Protein AF-A0A2P2C1L0-F1 (afdb_monomer_lite)

Sequence (147 aa):
MTEVHGSTDGDYEVAEYCGRLSCGKVIVQTAGRGRRREFCSETCRRGADREYKRAKGLVEHFERYLRKTRHEVAAYGRKAEVDGGFQTPDELAAVRLAAAAAVSRAQGILDFAGGEEDRFLDELRRLTVAVGPLVGTDSEGVRAEVS

pLDDT: mean 77.73, std 18.05, range [34.03, 97.25]

Secondary structure (DSSP, 8-state):
------------EEEEE-SSTTT--EEEEE-SSSPP-SSSSHHHHHHHHHHHHHHHHHHHHHHHHHHHHHHHHHHH-TTSTTTT----HHHHHHHHHHHHHHHHHHHHHHHHS-S---HHHHHHHHHHHHHHHHHT----SSSSS--

Structure (mmCIF, N/CA/C/O backbone):
data_AF-A0A2P2C1L0-F1
#
_entry.id   AF-A0A2P2C1L0-F1
#
loop_
_atom_site.group_PDB
_atom_site.id
_atom_site.type_symbol
_atom_site.label_atom_id
_atom_site.label_alt_id
_atom_site.label_comp_id
_atom_site.label_asym_id
_atom_site.label_entity_id
_atom_site.label_seq_id
_atom_site.pdbx_PDB_ins_code
_atom_site.Cartn_x
_atom_site.Cartn_y
_atom_site.Cartn_z
_atom_site.occupancy
_atom_site.B_iso_or_equiv
_atom_site.auth_seq_id
_atom_site.auth_comp_id
_atom_site.auth_asym_id
_atom_site.auth_atom_id
_atom_site.pdbx_PDB_model_num
ATOM 1 N N . MET A 1 1 ? 36.602 -48.954 -34.061 1.00 38.59 1 MET A N 1
ATOM 2 C CA . MET A 1 1 ? 35.840 -48.236 -33.021 1.00 38.59 1 MET A CA 1
ATOM 3 C C . MET A 1 1 ? 36.521 -46.898 -32.831 1.00 38.59 1 MET A C 1
ATOM 5 O O . MET A 1 1 ? 37.547 -46.832 -32.175 1.00 38.59 1 MET A O 1
ATOM 9 N N . THR A 1 2 ? 36.047 -45.881 -33.542 1.00 38.50 2 THR A N 1
ATOM 10 C CA . THR A 1 2 ? 36.570 -44.514 -33.473 1.00 38.50 2 THR A CA 1
ATOM 11 C C . THR A 1 2 ? 35.709 -43.761 -32.472 1.00 38.50 2 THR A C 1
ATOM 13 O O . THR A 1 2 ? 34.541 -43.489 -32.740 1.00 38.50 2 THR A O 1
ATOM 16 N N . GLU A 1 3 ? 36.265 -43.493 -31.295 1.00 45.56 3 GLU A N 1
ATOM 17 C CA . GLU A 1 3 ? 35.640 -42.634 -30.296 1.00 45.56 3 GLU A CA 1
ATOM 18 C C . GLU A 1 3 ? 35.683 -41.191 -30.805 1.00 45.56 3 GLU A C 1
ATOM 20 O O . GLU A 1 3 ? 36.741 -40.571 -30.905 1.00 45.56 3 GLU A O 1
ATOM 25 N N . VAL A 1 4 ? 34.516 -40.666 -31.173 1.00 42.19 4 VAL A N 1
ATOM 26 C CA . VAL A 1 4 ? 34.335 -39.254 -31.505 1.00 42.19 4 VAL A CA 1
ATOM 27 C C . VAL A 1 4 ? 34.064 -38.517 -30.198 1.00 42.19 4 VAL A C 1
ATOM 29 O O . VAL A 1 4 ? 32.934 -38.461 -29.723 1.00 42.19 4 VAL A O 1
ATOM 32 N N . HIS A 1 5 ? 35.113 -37.969 -29.588 1.00 46.00 5 HIS A N 1
ATOM 33 C CA . HIS A 1 5 ? 34.974 -36.906 -28.594 1.00 46.00 5 HIS A CA 1
ATOM 34 C C . HIS A 1 5 ? 34.799 -35.574 -29.333 1.00 46.00 5 HIS A C 1
ATOM 36 O O . HIS A 1 5 ? 35.770 -34.904 -29.671 1.00 46.00 5 HIS A O 1
ATOM 42 N N . GLY A 1 6 ? 33.546 -35.220 -29.630 1.00 38.12 6 GLY A N 1
ATOM 43 C CA . GLY A 1 6 ? 33.162 -33.892 -30.106 1.00 38.12 6 GLY A CA 1
ATOM 44 C C . GLY A 1 6 ? 32.555 -33.098 -28.955 1.00 38.12 6 GLY A C 1
ATOM 45 O O . GLY A 1 6 ? 31.451 -33.403 -28.515 1.00 38.12 6 GLY A O 1
ATOM 46 N N . SER A 1 7 ? 33.292 -32.110 -28.450 1.00 42.53 7 SER A N 1
ATOM 47 C CA . SER A 1 7 ? 32.849 -31.174 -27.417 1.00 42.53 7 SER A CA 1
ATOM 48 C C . SER A 1 7 ? 31.560 -30.461 -27.831 1.00 42.53 7 SER A C 1
ATOM 50 O O . SER A 1 7 ? 31.546 -29.719 -28.813 1.00 42.53 7 SER A O 1
ATOM 52 N N . THR A 1 8 ? 30.487 -30.624 -27.063 1.00 51.12 8 THR A N 1
ATOM 53 C CA . THR A 1 8 ? 29.291 -29.782 -27.161 1.00 51.12 8 THR A CA 1
ATOM 54 C C . THR A 1 8 ? 29.522 -28.457 -26.429 1.00 51.12 8 THR A C 1
ATOM 56 O O . THR A 1 8 ? 28.863 -28.186 -25.430 1.00 51.12 8 THR A O 1
ATOM 59 N N . ASP A 1 9 ? 30.451 -27.629 -26.911 1.00 56.16 9 ASP A N 1
ATOM 60 C CA . ASP A 1 9 ? 30.436 -26.190 -26.612 1.00 56.16 9 ASP A CA 1
ATOM 61 C C . ASP A 1 9 ? 29.516 -25.529 -27.642 1.00 56.16 9 ASP A C 1
ATOM 63 O O . ASP A 1 9 ? 29.934 -24.924 -28.627 1.00 56.16 9 ASP A O 1
ATOM 67 N N . GLY A 1 10 ? 28.217 -25.768 -27.463 1.00 59.22 10 GLY A N 1
ATOM 68 C CA . GLY A 1 10 ? 27.186 -25.044 -28.185 1.00 59.22 10 GLY A CA 1
ATOM 69 C C . GLY A 1 10 ? 27.047 -23.668 -27.555 1.00 59.22 10 GLY A C 1
ATOM 70 O O . GLY A 1 10 ? 26.533 -23.548 -26.447 1.00 59.22 10 GLY A O 1
ATOM 71 N N . ASP A 1 11 ? 27.498 -22.636 -28.255 1.00 67.50 11 ASP A N 1
ATOM 72 C CA . ASP A 1 11 ? 27.138 -21.251 -27.973 1.00 67.50 11 ASP A CA 1
ATOM 73 C C . ASP A 1 11 ? 25.610 -21.100 -28.128 1.00 67.50 11 ASP A C 1
ATOM 75 O O . ASP A 1 11 ? 25.099 -20.852 -29.219 1.00 67.50 11 ASP A O 1
ATOM 79 N N . TYR A 1 12 ? 24.841 -21.314 -27.055 1.00 73.56 12 TYR A N 1
ATOM 80 C CA . TYR A 1 12 ? 23.386 -21.129 -27.083 1.00 73.56 12 TYR A CA 1
ATOM 81 C C . TYR A 1 12 ? 23.061 -19.634 -27.045 1.00 73.56 12 TYR A C 1
ATOM 83 O O . TYR A 1 12 ? 23.540 -18.916 -26.173 1.00 73.56 12 TYR A O 1
ATOM 91 N N . GLU A 1 13 ? 22.232 -19.132 -27.955 1.00 84.25 13 GLU A N 1
ATOM 92 C CA . GLU A 1 13 ? 21.771 -17.742 -27.909 1.00 84.25 13 GLU A CA 1
ATOM 93 C C . GLU A 1 13 ? 20.586 -17.588 -26.948 1.00 84.25 13 GLU A C 1
ATOM 95 O O . GLU A 1 13 ? 19.644 -18.380 -26.952 1.00 84.25 13 GLU A O 1
ATOM 100 N N . VAL A 1 14 ? 20.615 -16.541 -26.126 1.00 84.44 14 VAL A N 1
ATOM 101 C CA . VAL A 1 14 ? 19.519 -16.164 -25.232 1.00 84.44 14 VAL A CA 1
ATOM 102 C C . VAL A 1 14 ? 18.940 -14.841 -25.711 1.00 84.44 14 VAL A C 1
ATOM 104 O O . VAL A 1 14 ? 19.656 -13.854 -25.893 1.00 84.44 14 VAL A O 1
ATOM 107 N N . ALA A 1 15 ? 17.622 -14.831 -25.896 1.00 86.75 15 ALA A N 1
ATOM 108 C CA . ALA A 1 15 ? 16.849 -13.638 -26.196 1.00 86.75 15 ALA A CA 1
ATOM 109 C C . ALA A 1 15 ? 16.291 -13.041 -24.894 1.00 86.75 15 ALA A C 1
ATOM 111 O O . ALA A 1 15 ? 15.455 -13.650 -24.230 1.00 86.75 15 ALA A O 1
ATOM 112 N N . GLU A 1 16 ? 16.740 -11.841 -24.537 1.00 88.81 16 GLU A N 1
ATOM 113 C CA . GLU A 1 16 ? 16.213 -11.058 -23.412 1.00 88.81 16 GLU A CA 1
ATOM 114 C C . GLU A 1 16 ? 15.575 -9.767 -23.935 1.00 88.81 16 GLU A C 1
ATOM 116 O O . GLU A 1 16 ? 15.928 -9.271 -25.001 1.00 88.81 16 GLU A O 1
ATOM 121 N N . TYR A 1 17 ? 14.628 -9.187 -23.203 1.00 92.56 17 TYR A N 1
ATOM 122 C CA . TYR A 1 17 ? 14.066 -7.886 -23.568 1.00 92.56 17 TYR A CA 1
ATOM 123 C C . TYR A 1 17 ? 14.890 -6.747 -22.969 1.00 92.56 17 TYR A C 1
ATOM 125 O O . TYR A 1 17 ? 15.424 -6.845 -21.868 1.00 92.56 17 TYR A O 1
ATOM 133 N N . CYS A 1 18 ? 14.962 -5.629 -23.688 1.00 92.69 18 CYS A N 1
ATOM 134 C CA . CYS A 1 18 ? 15.591 -4.409 -23.203 1.00 92.69 18 CYS A CA 1
ATOM 135 C C . CYS A 1 18 ? 14.938 -3.941 -21.895 1.00 92.69 18 CYS A C 1
ATO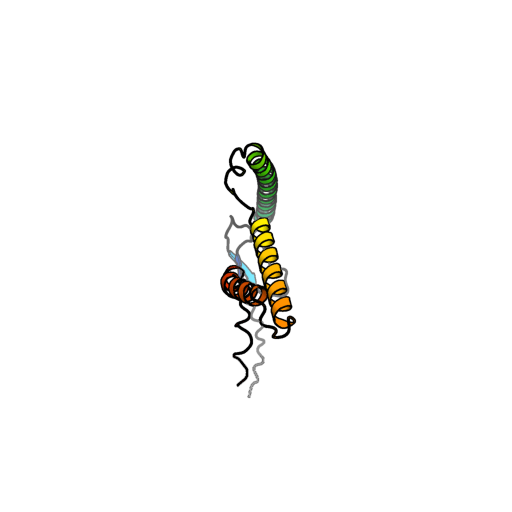M 137 O O . CYS A 1 18 ? 13.733 -3.705 -21.854 1.00 92.69 18 CYS A O 1
ATOM 139 N N . GLY A 1 19 ? 15.750 -3.695 -20.864 1.00 91.25 19 GLY A N 1
ATOM 140 C CA . GLY A 1 19 ? 15.300 -3.265 -19.536 1.00 91.25 19 GLY A CA 1
ATOM 141 C C . GLY A 1 19 ? 14.625 -1.889 -19.488 1.00 91.25 19 GLY A C 1
ATOM 142 O O . GLY A 1 19 ? 14.113 -1.483 -18.448 1.00 91.25 19 GLY A O 1
ATOM 143 N N . ARG A 1 20 ? 14.594 -1.146 -20.602 1.00 92.56 20 ARG A N 1
ATOM 144 C CA . ARG A 1 20 ? 13.747 0.043 -20.732 1.00 92.56 20 ARG A CA 1
ATOM 145 C C . ARG A 1 20 ? 12.346 -0.390 -21.166 1.00 92.56 20 ARG A C 1
ATOM 147 O O . ARG A 1 20 ? 12.153 -0.733 -22.332 1.00 92.56 20 ARG A O 1
ATOM 154 N N . LEU A 1 21 ? 11.378 -0.281 -20.256 1.00 89.38 21 LEU A N 1
ATOM 155 C CA . LEU A 1 21 ? 9.986 -0.716 -20.451 1.00 89.38 21 LEU A CA 1
ATOM 156 C C . LEU A 1 21 ? 9.331 -0.132 -21.712 1.00 89.38 21 LEU A C 1
ATOM 158 O O . LEU A 1 21 ? 8.574 -0.815 -22.389 1.00 89.38 21 LEU A O 1
ATOM 162 N N . SER A 1 22 ? 9.664 1.111 -22.070 1.00 89.31 22 SER A N 1
ATOM 163 C CA . SER A 1 22 ? 9.140 1.772 -23.273 1.00 89.31 22 SER A CA 1
ATOM 164 C C . SER A 1 22 ? 9.798 1.329 -24.588 1.00 89.31 22 SER A C 1
ATOM 166 O O . SER A 1 22 ? 9.298 1.660 -25.658 1.00 89.31 22 SER A O 1
ATOM 168 N N . CYS A 1 23 ? 10.932 0.621 -24.541 1.00 93.31 23 CYS A N 1
ATOM 169 C CA . CYS A 1 23 ? 11.669 0.194 -25.732 1.00 93.31 23 CYS A CA 1
ATOM 170 C C . CYS A 1 23 ? 11.207 -1.174 -26.245 1.00 93.31 23 CYS A C 1
ATOM 172 O O . CYS A 1 23 ? 11.017 -1.331 -27.447 1.00 93.31 23 CYS A O 1
ATOM 174 N N . GLY A 1 24 ? 11.083 -2.168 -25.357 1.00 87.88 24 GLY A N 1
ATOM 175 C CA . GLY A 1 24 ? 10.570 -3.506 -25.689 1.00 87.88 24 GLY A CA 1
ATOM 176 C C . GLY A 1 24 ? 11.376 -4.309 -26.723 1.00 87.88 24 GLY A C 1
ATOM 177 O O . GLY A 1 24 ? 10.933 -5.372 -27.147 1.00 87.88 24 GLY A O 1
ATOM 178 N N . LYS A 1 25 ? 12.549 -3.830 -27.158 1.00 91.44 25 LYS A N 1
ATOM 179 C CA . LYS A 1 25 ? 13.383 -4.528 -28.148 1.00 91.44 25 LYS A CA 1
ATOM 180 C C . LYS A 1 25 ? 13.984 -5.804 -27.571 1.00 91.44 25 LYS A C 1
ATOM 182 O O . LYS A 1 25 ? 14.494 -5.782 -26.453 1.00 91.44 25 LYS A O 1
ATOM 187 N N . VAL A 1 26 ? 13.999 -6.862 -28.375 1.00 91.50 26 VAL A N 1
ATOM 188 C CA . VAL A 1 26 ? 14.714 -8.106 -28.070 1.00 91.50 26 VAL A CA 1
ATOM 189 C C . VAL A 1 26 ? 16.218 -7.895 -28.269 1.00 91.50 26 VAL A C 1
ATOM 191 O O . VAL A 1 26 ? 16.656 -7.289 -29.248 1.00 91.50 26 VAL A O 1
ATOM 194 N N . ILE A 1 27 ? 17.001 -8.382 -27.317 1.00 90.19 27 ILE A N 1
ATOM 195 C CA . ILE A 1 27 ? 18.456 -8.438 -27.300 1.00 90.19 27 ILE A CA 1
ATOM 196 C C . ILE A 1 27 ? 18.817 -9.914 -27.413 1.00 90.19 27 ILE A C 1
ATOM 198 O O . ILE A 1 27 ? 18.563 -10.686 -26.492 1.00 90.19 27 ILE A O 1
ATOM 202 N N . VAL A 1 28 ? 19.404 -10.297 -28.541 1.00 88.50 28 VAL A N 1
ATOM 203 C CA . VAL A 1 28 ? 19.963 -11.639 -28.723 1.00 88.50 28 VAL A CA 1
ATOM 204 C C . VAL A 1 28 ? 21.430 -11.588 -28.314 1.00 88.50 28 VAL A C 1
ATOM 206 O O . VAL A 1 28 ? 22.178 -10.725 -28.783 1.00 88.50 28 VAL A O 1
ATOM 209 N N . GLN A 1 29 ? 21.827 -12.454 -27.387 1.00 84.94 29 GLN A N 1
ATOM 210 C CA . GLN A 1 29 ? 23.199 -12.541 -26.896 1.00 84.94 29 GLN A CA 1
ATOM 211 C C . GLN A 1 29 ? 23.603 -13.993 -26.664 1.00 84.94 29 GLN A C 1
ATOM 213 O O . GLN A 1 29 ? 22.813 -14.795 -26.176 1.00 84.94 29 GLN A O 1
ATOM 218 N N . THR A 1 30 ? 24.851 -14.321 -26.975 1.00 81.62 30 THR A N 1
ATOM 219 C CA . THR A 1 30 ? 25.412 -15.646 -26.715 1.00 81.62 30 THR A CA 1
ATOM 220 C C . THR A 1 30 ? 25.488 -15.904 -25.210 1.00 81.62 30 THR A C 1
ATOM 222 O O . THR A 1 30 ? 26.038 -15.096 -24.454 1.00 81.62 30 THR A O 1
ATOM 225 N N . ALA A 1 31 ? 24.929 -17.024 -24.759 1.00 71.69 31 ALA A N 1
ATOM 226 C CA . ALA A 1 31 ? 25.026 -17.496 -23.388 1.00 71.69 31 ALA A CA 1
ATOM 227 C C . ALA A 1 31 ? 26.451 -17.981 -23.124 1.00 71.69 31 ALA A C 1
ATOM 229 O O . ALA A 1 31 ? 26.805 -19.117 -23.410 1.00 71.69 31 ALA A O 1
ATOM 230 N N . GLY A 1 32 ? 27.277 -17.102 -22.564 1.00 74.75 32 GLY A N 1
ATOM 231 C CA . GLY A 1 32 ? 28.653 -17.414 -22.191 1.00 74.75 32 GLY A CA 1
ATOM 232 C C . GLY A 1 32 ? 29.069 -16.725 -20.895 1.00 74.75 32 GLY A C 1
ATOM 233 O O . GLY A 1 32 ? 28.276 -16.047 -20.242 1.00 74.75 32 GLY A O 1
ATOM 234 N N . ARG A 1 33 ? 30.352 -16.850 -20.532 1.00 71.50 33 ARG A N 1
ATOM 235 C CA . ARG A 1 33 ? 30.958 -16.260 -19.314 1.00 71.50 33 ARG A CA 1
ATOM 236 C C . ARG A 1 33 ? 31.061 -14.717 -19.318 1.00 71.50 33 ARG A C 1
ATOM 238 O O . ARG A 1 33 ? 31.750 -14.148 -18.476 1.00 71.50 33 ARG A O 1
ATOM 245 N N . GLY A 1 34 ? 30.410 -14.033 -20.260 1.00 77.50 34 GLY A N 1
ATOM 246 C CA . GLY A 1 34 ? 30.425 -12.574 -20.398 1.00 77.50 34 GLY A CA 1
ATOM 247 C C . GLY A 1 34 ? 29.326 -11.858 -19.603 1.00 77.50 34 GLY A C 1
ATOM 248 O O . GLY A 1 34 ? 28.329 -12.452 -19.195 1.00 77.50 34 GLY A O 1
ATOM 249 N N . ARG A 1 35 ? 29.485 -10.540 -19.406 1.00 77.12 35 ARG A N 1
ATOM 250 C CA . ARG A 1 35 ? 28.438 -9.691 -18.810 1.00 77.12 35 ARG A CA 1
ATOM 251 C C . ARG A 1 35 ? 27.236 -9.608 -19.756 1.00 77.12 35 ARG A C 1
ATOM 253 O O . ARG A 1 35 ? 27.371 -9.097 -20.868 1.00 77.12 35 ARG A O 1
ATOM 260 N N . ARG A 1 36 ? 26.064 -10.041 -19.283 1.00 81.31 36 ARG A N 1
ATOM 261 C CA . ARG A 1 36 ? 24.798 -9.924 -20.020 1.00 81.31 36 ARG A CA 1
ATOM 262 C C . ARG A 1 36 ? 24.432 -8.461 -20.278 1.00 81.31 36 ARG A C 1
ATOM 264 O O . ARG A 1 36 ? 24.648 -7.581 -19.440 1.00 81.31 36 ARG A O 1
ATOM 271 N N . ARG A 1 37 ? 23.891 -8.190 -21.463 1.00 84.69 37 ARG A N 1
ATOM 272 C CA . ARG A 1 37 ? 23.400 -6.881 -21.892 1.00 84.69 37 ARG A CA 1
ATOM 273 C C . ARG A 1 37 ? 21.958 -6.695 -21.432 1.00 84.69 37 ARG A C 1
ATOM 275 O O . ARG A 1 37 ? 21.036 -7.211 -22.042 1.00 84.69 37 ARG A O 1
ATOM 282 N N . GLU A 1 38 ? 21.775 -5.863 -20.415 1.00 89.56 38 GLU A N 1
ATOM 283 C CA . GLU A 1 38 ? 20.448 -5.478 -19.904 1.00 89.56 38 GLU A CA 1
ATOM 284 C C . GLU A 1 38 ? 19.710 -4.486 -20.827 1.00 89.56 38 GLU A C 1
ATOM 286 O O . GLU A 1 38 ? 18.488 -4.369 -20.791 1.00 89.56 38 GLU A O 1
ATOM 291 N N . PHE A 1 39 ? 20.440 -3.735 -21.659 1.00 92.62 39 PHE A N 1
ATOM 292 C CA . PHE A 1 39 ? 19.878 -2.697 -22.528 1.00 92.62 39 PHE A CA 1
ATOM 293 C C . PHE A 1 39 ? 20.375 -2.856 -23.960 1.00 92.62 39 PHE A C 1
ATOM 295 O O . PHE A 1 39 ? 21.556 -3.112 -24.194 1.00 92.62 39 PHE A O 1
ATOM 302 N N . CYS A 1 40 ? 19.495 -2.611 -24.934 1.00 90.94 40 CYS A N 1
ATOM 303 C CA . CYS A 1 40 ? 19.852 -2.715 -26.350 1.00 90.94 40 CYS A CA 1
ATOM 304 C C . CYS A 1 40 ? 20.793 -1.585 -26.809 1.00 90.94 40 CYS A C 1
ATOM 306 O O . CYS A 1 40 ? 21.381 -1.662 -27.882 1.00 90.94 40 CYS A O 1
ATOM 308 N N . SER A 1 41 ? 20.901 -0.503 -26.030 1.00 92.12 41 SER A N 1
ATOM 309 C CA . SER A 1 41 ? 21.810 0.612 -26.291 1.00 92.12 41 SER A CA 1
ATOM 310 C C . SER A 1 41 ? 22.063 1.455 -25.041 1.00 92.12 41 SER A C 1
ATOM 312 O O . SER A 1 41 ? 21.263 1.474 -24.101 1.00 92.12 41 SER A O 1
ATOM 314 N N . GLU A 1 42 ? 23.142 2.238 -25.074 1.00 93.00 42 GLU A N 1
ATOM 315 C CA . GLU A 1 42 ? 23.464 3.230 -24.043 1.00 93.00 42 GLU A CA 1
ATOM 316 C C . GLU A 1 42 ? 22.358 4.287 -23.883 1.00 93.00 42 GLU A C 1
ATOM 318 O O . GLU A 1 42 ? 22.026 4.708 -22.773 1.00 93.00 42 GLU A O 1
ATOM 323 N N . THR A 1 43 ? 21.716 4.670 -24.988 1.00 94.12 43 THR A N 1
ATOM 324 C CA . THR A 1 43 ? 20.553 5.565 -24.981 1.00 94.12 43 THR A CA 1
ATOM 325 C C . THR A 1 43 ? 19.382 4.960 -24.208 1.00 94.12 43 THR A C 1
ATOM 327 O O . THR A 1 43 ? 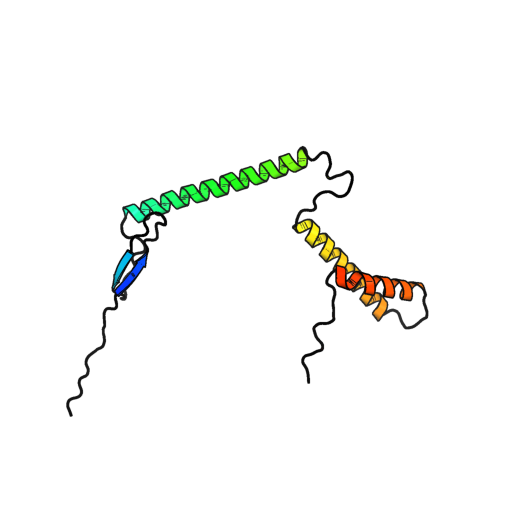18.704 5.683 -23.477 1.00 94.12 43 THR A O 1
ATOM 330 N N . CYS A 1 44 ? 19.154 3.645 -24.320 1.00 93.75 44 CYS A N 1
ATOM 331 C CA . CYS A 1 44 ? 18.112 2.961 -23.553 1.00 93.75 44 CYS A CA 1
ATOM 332 C C . CYS A 1 44 ? 18.459 2.872 -22.070 1.00 93.75 44 CYS A C 1
ATOM 334 O O . CYS A 1 44 ? 17.577 3.122 -21.254 1.00 93.75 44 CYS A O 1
ATOM 336 N N . ARG A 1 45 ? 19.729 2.630 -21.720 1.00 94.19 45 ARG A N 1
ATOM 337 C CA . ARG A 1 45 ? 20.196 2.669 -20.326 1.00 94.19 45 ARG A CA 1
ATOM 338 C C . ARG A 1 45 ? 19.929 4.033 -19.683 1.00 94.19 45 ARG A C 1
ATOM 340 O O . ARG A 1 45 ? 19.288 4.120 -18.641 1.00 94.19 45 ARG A O 1
ATOM 347 N N . ARG A 1 46 ? 20.345 5.120 -20.345 1.00 95.06 46 ARG A N 1
ATOM 348 C CA . ARG A 1 46 ? 20.093 6.498 -19.871 1.00 95.06 46 ARG A CA 1
ATOM 349 C C . ARG A 1 46 ? 18.606 6.858 -19.873 1.00 95.06 46 ARG A C 1
ATOM 351 O O . ARG A 1 46 ? 18.154 7.634 -19.038 1.00 95.06 46 ARG A O 1
ATOM 358 N N . GLY A 1 47 ? 17.842 6.332 -20.832 1.00 95.12 47 GLY A N 1
ATOM 359 C CA . GLY A 1 47 ? 16.389 6.484 -20.894 1.00 95.12 47 GLY A CA 1
ATOM 360 C C . GLY A 1 47 ? 15.695 5.864 -19.685 1.00 95.12 47 GLY A C 1
ATOM 361 O O . GLY A 1 47 ? 14.919 6.554 -19.031 1.00 95.12 47 GLY A O 1
ATOM 362 N N . ALA A 1 48 ? 16.038 4.617 -19.358 1.00 94.75 48 ALA A N 1
ATOM 363 C CA . ALA A 1 48 ? 15.506 3.899 -18.205 1.00 94.75 48 ALA A CA 1
ATOM 364 C C . ALA A 1 48 ? 15.848 4.598 -16.879 1.00 94.75 48 ALA A C 1
ATOM 366 O O . ALA A 1 48 ? 14.962 4.777 -16.053 1.00 94.75 48 ALA A O 1
ATOM 367 N N . ASP A 1 49 ? 17.083 5.083 -16.699 1.00 94.94 49 ASP A N 1
ATOM 368 C CA . ASP A 1 49 ? 17.470 5.832 -15.488 1.00 94.94 49 ASP A CA 1
ATOM 369 C C . ASP A 1 49 ? 16.644 7.121 -15.303 1.00 94.94 49 ASP A C 1
ATOM 371 O O . ASP A 1 49 ? 16.192 7.439 -14.202 1.00 94.94 49 ASP A O 1
ATOM 375 N N . ARG A 1 50 ? 16.375 7.855 -16.391 1.00 95.44 50 ARG A N 1
ATOM 376 C CA . ARG A 1 50 ? 15.512 9.050 -16.344 1.00 95.44 50 ARG A CA 1
ATOM 377 C C . ARG A 1 50 ? 14.057 8.709 -16.037 1.00 95.44 50 ARG A C 1
ATOM 379 O O . ARG A 1 50 ? 13.423 9.426 -15.266 1.00 95.44 50 ARG A O 1
ATOM 386 N N . GLU A 1 51 ? 13.531 7.648 -16.644 1.00 94.62 51 GLU A N 1
ATOM 387 C CA . GLU A 1 51 ? 12.177 7.149 -16.374 1.00 94.62 51 GLU A CA 1
ATOM 388 C C . GLU A 1 51 ? 12.043 6.714 -14.910 1.00 94.62 51 GLU A C 1
ATOM 390 O O . GLU A 1 51 ? 11.101 7.132 -14.241 1.00 94.62 51 GLU A O 1
ATOM 395 N N . TYR A 1 52 ? 13.035 5.992 -14.382 1.00 94.81 52 TYR A N 1
ATOM 396 C CA . TYR A 1 52 ? 13.113 5.599 -12.976 1.00 94.81 52 TYR A CA 1
ATOM 397 C C . TYR A 1 52 ? 13.116 6.811 -12.040 1.00 94.81 52 TYR A C 1
ATOM 399 O O . TYR A 1 52 ? 12.274 6.901 -11.147 1.00 94.81 52 TYR A O 1
ATOM 407 N N . LYS A 1 53 ? 14.005 7.787 -12.265 1.00 96.44 53 LYS A N 1
ATOM 408 C CA . LYS A 1 53 ? 14.070 9.012 -11.447 1.00 96.44 53 LYS A CA 1
ATOM 409 C C . LYS A 1 53 ? 12.752 9.784 -11.462 1.00 96.44 53 LYS A C 1
ATOM 411 O O . LYS A 1 53 ? 12.318 10.270 -10.421 1.00 96.44 53 LYS A O 1
ATOM 416 N N . ARG A 1 54 ? 12.093 9.867 -12.622 1.00 95.81 54 ARG A N 1
ATOM 417 C CA . ARG A 1 54 ? 10.775 10.503 -12.754 1.00 95.81 54 ARG A CA 1
ATOM 418 C C . ARG A 1 54 ? 9.703 9.742 -11.975 1.00 95.81 54 ARG A C 1
ATOM 420 O O . ARG A 1 54 ? 8.964 10.365 -11.222 1.00 95.81 54 ARG A O 1
ATOM 427 N N . ALA A 1 55 ? 9.622 8.423 -12.146 1.00 95.12 55 ALA A N 1
ATOM 428 C CA . ALA A 1 55 ? 8.644 7.585 -11.456 1.00 95.12 55 ALA A CA 1
ATOM 429 C C . ALA A 1 55 ? 8.832 7.645 -9.935 1.00 95.12 55 ALA A C 1
ATOM 431 O O . ALA A 1 55 ? 7.868 7.865 -9.209 1.00 95.12 55 ALA A O 1
ATOM 432 N N . LYS A 1 56 ? 10.078 7.560 -9.458 1.00 96.94 56 LYS A N 1
ATOM 433 C CA . LYS A 1 56 ? 10.415 7.716 -8.041 1.00 96.94 56 LYS A CA 1
ATOM 434 C C . LYS A 1 56 ? 9.974 9.078 -7.496 1.00 96.94 56 LYS A C 1
ATOM 436 O O . LYS A 1 56 ? 9.315 9.132 -6.464 1.00 96.94 56 LYS A O 1
ATOM 441 N N . GLY A 1 57 ? 10.264 10.164 -8.216 1.00 97.12 57 GLY A N 1
ATOM 442 C CA . GLY A 1 57 ? 9.820 11.505 -7.826 1.00 97.12 57 GLY A CA 1
ATOM 443 C C . GLY A 1 57 ? 8.293 11.648 -7.773 1.00 97.12 57 GLY A C 1
ATOM 444 O O . GLY A 1 57 ?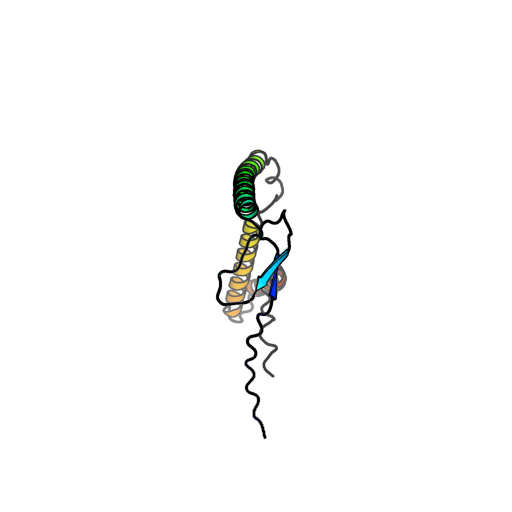 7.773 12.314 -6.881 1.00 97.12 57 GLY A O 1
ATOM 445 N N . LEU A 1 58 ? 7.565 10.995 -8.687 1.00 96.44 58 LEU A N 1
ATOM 446 C CA . LEU A 1 58 ? 6.099 10.954 -8.659 1.00 96.44 58 LEU A CA 1
ATOM 447 C C . LEU A 1 58 ? 5.574 10.192 -7.440 1.00 96.44 58 LEU A C 1
ATOM 449 O O . LEU A 1 58 ? 4.665 10.686 -6.779 1.00 96.44 58 LEU A O 1
ATOM 453 N N . VAL A 1 59 ? 6.154 9.033 -7.114 1.00 97.25 59 VAL A N 1
ATOM 454 C CA . VAL A 1 59 ? 5.784 8.262 -5.915 1.00 97.25 59 VAL A CA 1
ATOM 455 C C . VAL A 1 59 ? 5.994 9.102 -4.656 1.00 97.25 59 VAL A C 1
ATOM 457 O O . VAL A 1 59 ? 5.050 9.301 -3.897 1.00 97.25 59 VAL A O 1
ATOM 460 N N . GLU A 1 60 ? 7.178 9.692 -4.479 1.00 96.94 60 GLU A N 1
ATOM 461 C CA . GLU A 1 60 ? 7.479 10.551 -3.324 1.00 96.94 60 GLU A CA 1
ATOM 462 C C . GLU A 1 60 ? 6.531 11.762 -3.231 1.00 96.94 60 GLU A C 1
ATOM 464 O O . GLU A 1 60 ? 6.115 12.164 -2.137 1.00 96.94 60 GLU A O 1
ATOM 469 N N . HIS A 1 61 ? 6.170 12.353 -4.376 1.00 96.44 61 HIS A N 1
ATOM 470 C CA . HIS A 1 61 ? 5.203 13.446 -4.442 1.00 96.44 61 HIS A CA 1
ATOM 471 C C . HIS A 1 61 ? 3.812 12.996 -3.988 1.00 96.44 61 HIS A C 1
ATOM 473 O O . HIS A 1 61 ? 3.219 13.643 -3.121 1.00 96.44 61 HIS A O 1
ATOM 479 N N . PHE A 1 62 ? 3.304 11.889 -4.531 1.00 96.81 62 PHE A N 1
ATOM 480 C CA . PHE A 1 62 ? 1.980 11.381 -4.187 1.00 96.81 62 PHE A CA 1
ATOM 481 C C . PHE A 1 62 ? 1.902 10.875 -2.753 1.00 96.81 62 PHE A C 1
ATOM 483 O O . PHE A 1 62 ? 0.889 11.101 -2.106 1.00 96.81 62 PHE A O 1
ATOM 490 N N . GLU A 1 63 ? 2.957 10.281 -2.200 1.00 96.75 63 GLU A N 1
ATOM 491 C CA . GLU A 1 63 ? 3.000 9.926 -0.778 1.00 96.75 63 GLU A CA 1
ATOM 492 C C . GLU A 1 63 ? 2.899 11.161 0.118 1.00 96.75 63 GLU A C 1
ATOM 494 O O . GLU A 1 63 ? 2.159 11.173 1.105 1.00 96.75 63 GLU A O 1
ATOM 499 N N . ARG A 1 64 ? 3.625 12.232 -0.226 1.00 9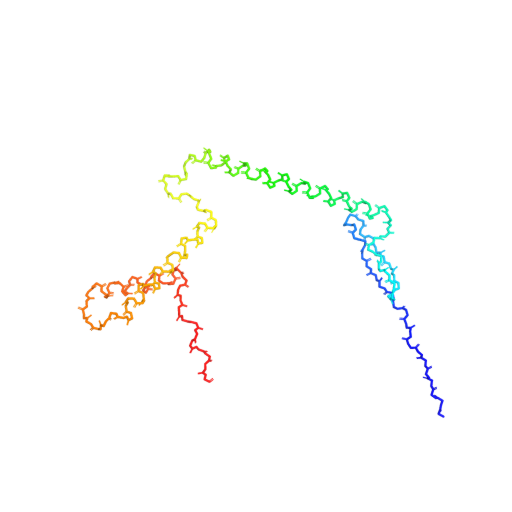3.69 64 ARG A N 1
ATOM 500 C CA . ARG A 1 64 ? 3.544 13.500 0.506 1.00 93.69 64 ARG A CA 1
ATOM 501 C C . ARG A 1 64 ? 2.158 14.124 0.380 1.00 93.69 64 ARG A C 1
ATOM 503 O O . ARG A 1 64 ? 1.623 14.603 1.379 1.00 93.69 64 ARG A O 1
ATOM 510 N N . TYR A 1 65 ? 1.587 14.100 -0.821 1.00 95.00 65 TYR A N 1
ATOM 511 C CA . TYR A 1 65 ? 0.237 14.583 -1.080 1.00 95.00 65 TYR A CA 1
ATOM 512 C C . TYR A 1 65 ? -0.794 13.777 -0.285 1.00 95.00 65 TYR A C 1
ATOM 514 O O . TYR A 1 65 ? -1.576 14.361 0.452 1.00 95.00 65 TYR A O 1
ATOM 522 N N . LEU A 1 66 ? -0.710 12.446 -0.312 1.00 93.69 66 LEU A N 1
ATOM 523 C CA . LEU A 1 66 ? -1.583 11.543 0.431 1.00 93.69 66 LEU A CA 1
ATOM 524 C C . LEU A 1 66 ? -1.512 11.796 1.938 1.00 93.69 66 LEU A C 1
ATOM 526 O O . LEU A 1 66 ? -2.553 11.855 2.585 1.00 93.69 66 LEU A O 1
ATOM 530 N N . ARG A 1 67 ? -0.311 11.990 2.506 1.00 90.00 67 ARG A N 1
ATOM 531 C CA . ARG A 1 67 ? -0.166 12.386 3.917 1.00 90.00 67 ARG A CA 1
ATOM 532 C C . ARG A 1 67 ? -0.916 13.685 4.206 1.00 90.00 67 ARG A C 1
ATOM 534 O O . ARG A 1 67 ? -1.695 13.737 5.151 1.00 90.00 67 ARG A O 1
ATOM 541 N N . LYS A 1 68 ? -0.733 14.714 3.373 1.00 90.12 68 LYS A N 1
ATOM 542 C CA . LYS A 1 68 ? -1.417 16.006 3.534 1.00 90.12 68 LYS A CA 1
ATOM 543 C C . LYS A 1 68 ? -2.937 15.862 3.428 1.00 90.12 68 LYS A C 1
ATOM 545 O O . LYS A 1 68 ? -3.651 16.345 4.297 1.00 90.12 68 LYS A O 1
ATOM 550 N N . THR A 1 69 ? -3.426 15.156 2.415 1.00 86.06 69 THR A N 1
ATOM 551 C CA . THR A 1 69 ? -4.860 14.943 2.198 1.00 86.06 69 THR A CA 1
ATOM 552 C C . THR A 1 69 ? -5.481 14.109 3.314 1.00 86.06 69 THR A C 1
ATOM 554 O O . THR A 1 69 ? -6.592 14.405 3.731 1.00 86.06 69 THR A O 1
ATOM 557 N N . ARG A 1 70 ? -4.771 13.121 3.876 1.00 85.75 70 ARG A N 1
ATOM 558 C CA . ARG A 1 70 ? -5.222 12.404 5.083 1.00 85.75 70 ARG A CA 1
ATOM 559 C C . ARG A 1 70 ? -5.398 13.350 6.270 1.00 85.75 70 ARG A C 1
ATOM 561 O O . ARG A 1 70 ? -6.408 13.261 6.959 1.00 85.75 70 ARG A O 1
ATOM 568 N N . HIS A 1 71 ? -4.461 14.279 6.476 1.00 81.62 71 HIS A N 1
ATOM 569 C CA . HIS A 1 71 ? -4.608 15.312 7.505 1.00 81.62 71 HIS A CA 1
ATOM 570 C C . HIS A 1 71 ? -5.790 16.247 7.226 1.00 81.62 71 HIS A C 1
ATOM 572 O O . HIS A 1 71 ? -6.529 16.569 8.148 1.00 81.62 71 HIS A O 1
ATOM 578 N N . GLU A 1 72 ? -6.004 16.655 5.975 1.00 80.94 72 GLU A N 1
ATOM 579 C CA . GLU A 1 72 ? -7.155 17.480 5.586 1.00 80.94 72 GLU A CA 1
ATOM 580 C C . GLU A 1 72 ? -8.479 16.740 5.807 1.00 80.94 72 GLU A C 1
ATOM 582 O O . GLU A 1 72 ? -9.401 17.312 6.370 1.00 80.94 72 GLU A O 1
ATOM 587 N N . VAL A 1 73 ? -8.571 15.459 5.441 1.00 81.06 73 VAL A N 1
ATOM 588 C CA . VAL A 1 73 ? -9.756 14.623 5.692 1.00 81.06 73 VAL A CA 1
ATOM 589 C C . VAL A 1 73 ? -10.032 14.495 7.189 1.00 81.06 73 VAL A C 1
ATOM 591 O O . VAL A 1 73 ? -11.175 14.666 7.603 1.00 81.06 73 VAL A O 1
ATOM 594 N N . ALA A 1 74 ? -9.004 14.262 8.008 1.00 71.69 74 ALA A N 1
ATOM 595 C CA . ALA A 1 74 ? -9.151 14.231 9.462 1.00 71.69 74 ALA A CA 1
ATOM 596 C C . ALA A 1 74 ? -9.602 15.593 10.024 1.00 71.69 74 ALA A C 1
ATOM 598 O O . ALA A 1 74 ? -10.469 15.650 10.890 1.00 71.69 74 ALA A O 1
ATOM 599 N N . ALA A 1 75 ? -9.065 16.699 9.501 1.00 72.50 75 ALA A N 1
ATOM 600 C CA . ALA A 1 75 ? -9.372 18.052 9.967 1.00 72.50 75 ALA A CA 1
ATOM 601 C C . ALA A 1 75 ? -10.750 18.567 9.510 1.00 72.50 75 ALA A C 1
ATOM 603 O O . ALA A 1 75 ? -11.425 19.285 10.246 1.00 72.50 75 ALA A O 1
ATOM 604 N N . TYR A 1 76 ? -11.183 18.213 8.297 1.00 72.00 76 TYR A N 1
ATOM 605 C CA . TYR A 1 76 ? -12.500 18.559 7.754 1.00 72.00 76 TYR A CA 1
ATOM 606 C C . TYR A 1 76 ? -13.584 17.537 8.105 1.00 72.00 76 TYR A C 1
ATOM 608 O O . TYR A 1 76 ? -14.752 17.793 7.803 1.00 72.00 76 TYR A O 1
ATOM 616 N N . GLY A 1 77 ? -13.218 16.424 8.749 1.00 57.75 77 GLY A N 1
ATOM 617 C CA . GLY A 1 77 ? -14.055 15.293 9.154 1.00 57.75 77 GLY A CA 1
ATOM 618 C C . GLY A 1 77 ? -15.129 15.611 10.196 1.00 57.75 77 GLY A C 1
ATOM 619 O O . GLY A 1 77 ? -15.304 14.882 11.166 1.00 57.75 77 GLY A O 1
ATOM 620 N N . ARG A 1 78 ? -15.919 16.665 9.986 1.00 57.97 78 ARG A N 1
ATOM 621 C CA . ARG A 1 78 ? -17.224 16.811 10.628 1.00 57.97 78 ARG A CA 1
ATOM 622 C C . ARG A 1 78 ? -18.069 15.595 10.196 1.00 57.97 78 ARG A C 1
ATOM 624 O O . ARG A 1 78 ? -18.407 15.521 9.019 1.00 57.97 78 ARG A O 1
ATOM 631 N N . LYS A 1 79 ? -18.428 14.693 11.129 1.00 47.94 79 LYS A N 1
ATOM 632 C CA . LYS A 1 79 ? -19.324 13.502 11.000 1.00 47.94 79 LYS A CA 1
ATOM 633 C C . LYS A 1 79 ? -18.712 12.081 10.954 1.00 47.94 79 LYS A C 1
ATOM 635 O O . LYS A 1 79 ? -19.433 11.156 10.599 1.00 47.94 79 LYS A O 1
ATOM 640 N N . ALA A 1 80 ? -17.469 11.835 11.367 1.00 50.00 80 ALA A N 1
ATOM 641 C CA . ALA A 1 80 ? -17.116 10.474 11.828 1.00 50.00 80 ALA A CA 1
ATOM 642 C C . ALA A 1 80 ? -17.473 10.261 13.317 1.00 50.00 80 ALA A C 1
ATOM 644 O O . ALA A 1 80 ? -17.752 9.147 13.750 1.00 50.00 80 ALA A O 1
ATOM 645 N N . GLU A 1 81 ? -17.541 11.356 14.077 1.00 48.31 81 GLU A N 1
ATOM 646 C CA . GLU A 1 81 ? -17.733 11.356 15.531 1.00 48.31 81 GLU A CA 1
ATOM 647 C C . GLU A 1 81 ? -19.186 11.208 16.010 1.00 48.31 81 GLU A C 1
ATOM 649 O O . GLU A 1 81 ? -19.394 11.099 17.211 1.00 48.31 81 GLU A O 1
ATOM 654 N N . VAL A 1 82 ? -20.199 11.201 15.131 1.00 50.91 82 VAL A N 1
ATOM 655 C CA . VAL A 1 82 ? -21.598 11.141 15.608 1.00 50.91 82 VAL A CA 1
ATOM 656 C C . VAL A 1 82 ? -22.130 9.709 15.742 1.00 50.91 82 VAL A C 1
ATOM 658 O O . VAL A 1 82 ? -22.879 9.485 16.676 1.00 50.91 82 VAL A O 1
ATOM 661 N N . ASP A 1 83 ? -21.697 8.728 14.933 1.00 49.06 83 ASP A N 1
ATOM 662 C CA . ASP A 1 83 ? -22.252 7.353 15.008 1.00 49.06 83 ASP A CA 1
ATOM 663 C C . ASP A 1 83 ? -21.259 6.203 14.668 1.00 49.06 83 ASP A C 1
ATOM 665 O O . ASP A 1 83 ? -21.675 5.112 14.287 1.00 49.06 83 ASP A O 1
ATOM 669 N N . GLY A 1 84 ? -19.936 6.393 14.808 1.00 53.09 84 GLY A N 1
ATOM 670 C CA . GLY A 1 84 ? -18.954 5.293 14.649 1.00 53.09 84 GLY A CA 1
ATOM 671 C C . GLY A 1 84 ? -18.227 5.245 13.298 1.00 53.09 84 GLY A C 1
ATOM 672 O O . GLY A 1 84 ? -18.109 4.195 12.665 1.00 53.09 84 GLY A O 1
ATOM 673 N N . GLY A 1 85 ? -17.740 6.394 12.829 1.00 55.91 85 GLY A N 1
ATOM 674 C CA . GLY A 1 85 ? -17.127 6.540 11.512 1.00 55.91 85 GLY A CA 1
ATOM 675 C C . GLY A 1 85 ? -15.664 6.092 11.414 1.00 55.91 85 GLY A C 1
ATOM 676 O O . GLY A 1 85 ? -14.802 6.572 12.139 1.00 55.91 85 GLY A O 1
ATOM 677 N N . PHE A 1 86 ? -15.421 5.233 10.423 1.00 52.75 86 PHE A N 1
ATOM 678 C CA . PHE A 1 86 ? -14.157 4.951 9.730 1.00 52.75 86 PHE A CA 1
ATOM 679 C C . PHE A 1 86 ? -12.915 4.744 10.609 1.00 52.75 86 PHE A C 1
ATOM 681 O O . PHE A 1 86 ? -12.003 5.567 10.652 1.00 52.75 86 PHE A O 1
ATOM 688 N N . GLN A 1 87 ? -12.844 3.570 11.229 1.00 61.38 87 GLN A N 1
ATOM 689 C CA . GLN A 1 87 ? -11.587 3.046 11.747 1.00 61.38 87 GLN A CA 1
ATOM 690 C C . GLN A 1 87 ? -10.635 2.760 10.577 1.00 61.38 87 GLN A C 1
ATOM 692 O O . GLN A 1 87 ? -11.016 2.146 9.574 1.00 61.38 87 GLN A O 1
ATOM 697 N N . THR A 1 88 ? -9.390 3.210 10.691 1.00 71.81 88 THR A N 1
ATOM 698 C CA . THR A 1 88 ? -8.325 2.793 9.776 1.00 71.81 88 THR A CA 1
ATOM 699 C C . THR A 1 88 ? -8.169 1.261 9.817 1.00 71.81 88 THR A C 1
ATOM 701 O O . THR A 1 88 ? -8.532 0.630 10.814 1.00 71.81 88 THR A O 1
ATOM 704 N N . PRO A 1 89 ? -7.631 0.617 8.760 1.00 72.38 89 PRO A N 1
ATOM 705 C CA . PRO A 1 89 ? -7.409 -0.832 8.769 1.00 72.38 89 PRO A CA 1
ATOM 706 C C . PRO A 1 89 ? -6.603 -1.321 9.983 1.00 72.38 89 PRO A C 1
ATOM 708 O O . PRO A 1 89 ? -6.911 -2.375 10.537 1.00 72.38 89 PRO A O 1
ATOM 711 N N . ASP A 1 90 ? -5.629 -0.526 10.430 1.00 72.06 90 ASP A N 1
ATOM 712 C CA . ASP A 1 90 ? -4.790 -0.837 11.589 1.00 72.06 90 ASP A CA 1
ATOM 713 C C . ASP A 1 90 ? -5.568 -0.721 12.911 1.00 72.06 90 ASP A C 1
ATOM 715 O O . ASP A 1 90 ? -5.417 -1.562 13.795 1.00 72.06 90 ASP A O 1
ATOM 719 N N . GLU A 1 91 ? -6.462 0.264 13.039 1.00 76.44 91 GLU A N 1
ATOM 720 C CA . GLU A 1 91 ? -7.343 0.405 14.208 1.00 76.44 91 GLU A CA 1
ATOM 721 C C . GLU A 1 91 ? -8.371 -0.731 14.285 1.00 76.44 91 GLU A C 1
ATOM 723 O O . GLU A 1 91 ? -8.589 -1.287 15.360 1.00 76.44 91 GLU A O 1
ATOM 728 N N . LEU A 1 92 ? -8.948 -1.145 13.150 1.00 79.81 92 LEU A N 1
ATOM 729 C CA . LEU A 1 92 ? -9.818 -2.328 13.075 1.00 79.81 92 LEU A CA 1
ATOM 730 C C . LEU A 1 92 ? -9.077 -3.598 13.499 1.00 79.81 92 LEU A C 1
ATOM 732 O O . LEU A 1 92 ? -9.622 -4.422 14.236 1.00 79.81 92 LEU A O 1
ATOM 736 N N . ALA A 1 93 ? -7.833 -3.761 13.042 1.00 81.38 93 ALA A N 1
ATOM 737 C CA . ALA A 1 93 ? -6.992 -4.887 13.426 1.00 81.38 93 ALA A CA 1
ATOM 738 C C . ALA A 1 93 ? -6.681 -4.865 14.931 1.00 81.38 93 ALA A C 1
ATOM 740 O O . ALA A 1 93 ? -6.805 -5.895 15.592 1.00 81.38 93 ALA A O 1
ATOM 741 N N . ALA A 1 94 ? -6.358 -3.697 15.492 1.00 82.12 94 ALA A N 1
ATOM 742 C CA . ALA A 1 94 ? -6.099 -3.533 16.919 1.00 82.12 94 ALA A CA 1
ATOM 743 C C . ALA A 1 94 ? -7.334 -3.854 17.778 1.00 82.12 94 ALA A C 1
ATOM 745 O O . ALA A 1 94 ? -7.219 -4.568 18.774 1.00 82.12 94 ALA A O 1
ATOM 746 N N . VAL A 1 95 ? -8.524 -3.395 17.372 1.00 83.62 95 VAL A N 1
ATOM 747 C CA . VAL A 1 95 ? -9.788 -3.699 18.065 1.00 83.62 95 VAL A CA 1
ATOM 748 C C . VAL A 1 95 ? -10.095 -5.196 18.018 1.00 83.62 95 VAL A C 1
ATOM 750 O O . VAL A 1 95 ? -10.445 -5.779 19.043 1.00 83.62 95 VAL A O 1
ATOM 753 N N . ARG A 1 96 ? -9.907 -5.847 16.863 1.00 85.81 96 ARG A N 1
ATOM 754 C CA . ARG A 1 96 ? -10.095 -7.301 16.729 1.00 85.81 96 ARG A CA 1
ATOM 755 C C . ARG A 1 96 ? -9.122 -8.093 17.595 1.00 85.81 96 ARG A C 1
ATOM 757 O O . ARG A 1 96 ? -9.547 -9.008 18.292 1.00 85.81 96 ARG A O 1
ATOM 764 N N . LEU A 1 97 ? -7.844 -7.716 17.604 1.00 86.56 97 LEU A N 1
ATOM 765 C CA . LEU A 1 97 ? -6.829 -8.342 18.456 1.00 86.56 97 LEU A CA 1
ATOM 766 C C . LEU A 1 97 ? -7.163 -8.183 19.942 1.00 86.56 97 LEU A C 1
ATOM 768 O O . LEU A 1 97 ? -7.064 -9.143 20.706 1.00 86.56 97 LEU A O 1
ATOM 772 N N . ALA A 1 98 ? -7.598 -6.990 20.355 1.00 87.62 98 ALA A N 1
ATOM 773 C CA . ALA A 1 98 ? -8.008 -6.734 21.731 1.00 87.62 98 ALA A CA 1
ATOM 774 C C . ALA A 1 98 ? -9.229 -7.579 22.132 1.00 87.62 98 ALA A C 1
ATOM 776 O O . ALA A 1 98 ? -9.251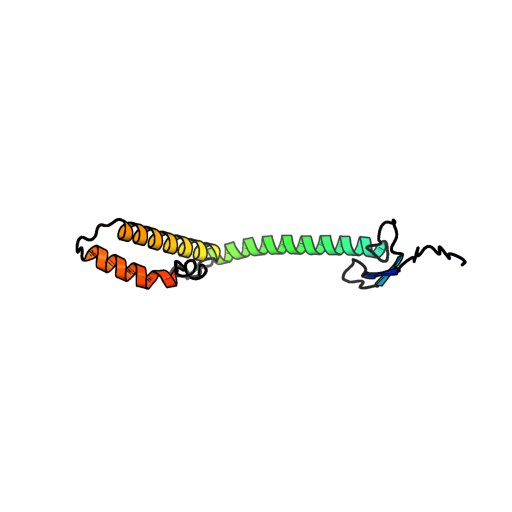 -8.134 23.235 1.00 87.62 98 ALA A O 1
ATOM 777 N N . ALA A 1 99 ? -10.210 -7.714 21.234 1.00 87.81 99 ALA A N 1
ATOM 778 C CA . ALA A 1 99 ? -11.397 -8.535 21.445 1.00 87.81 99 ALA A CA 1
ATOM 779 C C . ALA A 1 99 ? -11.047 -10.029 21.552 1.00 87.81 99 ALA A C 1
ATOM 781 O O . ALA A 1 99 ? -11.455 -10.680 22.513 1.00 87.81 99 ALA A O 1
ATOM 782 N N . ALA A 1 100 ? -10.215 -10.550 20.645 1.00 89.25 100 ALA A N 1
ATOM 783 C CA . ALA A 1 100 ? -9.732 -11.929 20.694 1.00 89.25 100 ALA A CA 1
ATOM 784 C C . ALA A 1 100 ? -8.982 -12.218 22.004 1.00 89.25 100 ALA A C 1
ATOM 786 O O . ALA A 1 100 ? -9.285 -13.183 22.702 1.00 89.25 100 ALA A O 1
ATOM 787 N N . ALA A 1 101 ? -8.073 -11.326 22.410 1.00 87.69 101 ALA A N 1
ATOM 788 C CA . ALA A 1 101 ? -7.338 -11.473 23.663 1.00 87.69 101 ALA A CA 1
ATOM 789 C C . ALA A 1 101 ? -8.256 -11.452 24.898 1.00 87.69 101 ALA A C 1
ATOM 791 O O . ALA A 1 101 ? -7.977 -12.135 25.883 1.00 87.69 101 ALA A O 1
ATOM 792 N N . ALA A 1 102 ? -9.336 -10.665 24.880 1.00 88.12 102 ALA A N 1
ATOM 793 C CA . ALA A 1 102 ? -10.318 -10.644 25.962 1.00 88.12 102 ALA A CA 1
ATOM 794 C C . ALA A 1 102 ? -11.091 -11.964 26.061 1.00 88.12 102 ALA A C 1
ATOM 796 O O . ALA A 1 102 ? -11.226 -12.497 27.163 1.00 88.12 102 ALA A O 1
ATOM 797 N N . VAL A 1 103 ? -11.520 -12.516 24.924 1.00 91.06 103 VAL A N 1
ATOM 798 C CA . VAL A 1 103 ? -12.189 -13.823 24.860 1.00 91.06 103 VAL A CA 1
ATOM 799 C C . VAL A 1 103 ? -11.258 -14.934 25.348 1.00 91.06 103 VAL A C 1
ATOM 801 O O . VAL A 1 103 ? -11.658 -15.712 26.208 1.00 91.06 103 VAL A O 1
ATOM 804 N N . SER A 1 104 ? -9.993 -14.964 24.919 1.00 88.06 104 SER A N 1
ATOM 805 C CA . SER A 1 104 ? -9.028 -15.966 25.401 1.00 88.06 104 SER A CA 1
ATOM 806 C C . SER A 1 104 ? -8.763 -15.869 26.907 1.00 88.06 104 SER A C 1
ATOM 808 O O . SER A 1 104 ? -8.628 -16.889 27.578 1.00 88.06 104 SER A O 1
ATOM 810 N N . ARG A 1 105 ? -8.722 -14.655 27.478 1.00 88.50 105 ARG A N 1
ATOM 811 C CA . ARG A 1 105 ? -8.621 -14.492 28.939 1.00 88.50 105 ARG A CA 1
ATOM 812 C C . ARG A 1 105 ? -9.862 -15.023 29.657 1.00 88.50 105 ARG A C 1
ATOM 814 O O . ARG A 1 105 ? -9.717 -15.666 30.691 1.00 88.50 105 ARG A O 1
ATOM 821 N N . ALA A 1 106 ? -11.055 -14.770 29.119 1.00 88.69 106 ALA A N 1
ATOM 822 C CA . ALA A 1 106 ? -12.301 -15.292 29.677 1.00 88.69 106 ALA A CA 1
ATOM 823 C C . ALA A 1 106 ? -12.355 -16.828 29.620 1.00 88.69 106 ALA A C 1
ATOM 825 O O . ALA A 1 106 ? -12.728 -17.447 30.611 1.00 88.69 106 ALA A O 1
ATOM 826 N N . GLN A 1 107 ? -11.902 -17.439 28.518 1.00 87.31 107 GLN A N 1
ATOM 827 C CA . GLN A 1 107 ? -11.737 -18.896 28.405 1.00 87.31 107 GLN A CA 1
ATOM 828 C C . GLN A 1 107 ? -10.801 -19.435 29.487 1.00 87.31 107 GLN A C 1
ATOM 830 O O . GLN A 1 107 ? -11.186 -20.337 30.217 1.00 87.31 107 GLN A O 1
ATOM 835 N N . GLY A 1 108 ? -9.635 -18.809 29.679 1.00 85.88 108 GLY A N 1
ATOM 836 C CA . GLY A 1 108 ? -8.722 -19.198 30.753 1.00 85.88 108 GLY A CA 1
ATOM 837 C C . GLY A 1 108 ? -9.377 -19.133 32.137 1.00 85.88 108 GLY A C 1
ATOM 838 O O . GLY A 1 108 ? -9.236 -20.059 32.926 1.00 85.88 108 GLY A O 1
ATOM 839 N N . ILE A 1 109 ? -10.152 -18.083 32.433 1.00 87.06 109 ILE A N 1
ATOM 840 C CA . ILE A 1 109 ? -10.901 -17.998 33.700 1.00 87.06 109 ILE A CA 1
ATOM 841 C C . ILE A 1 109 ? -11.882 -19.167 33.832 1.00 87.06 109 ILE A C 1
ATOM 843 O O . ILE A 1 109 ? -11.950 -19.759 34.900 1.00 87.06 109 ILE A O 1
ATOM 847 N N . LEU A 1 110 ? -12.607 -19.522 32.769 1.00 87.06 110 LEU A N 1
ATOM 848 C CA . LEU A 1 110 ? -13.548 -20.647 32.778 1.00 87.06 110 LEU A CA 1
ATOM 849 C C . LEU A 1 110 ? -12.861 -22.010 32.928 1.00 87.06 110 LEU A C 1
ATOM 851 O O . LEU A 1 110 ? -13.454 -22.907 33.521 1.00 87.06 110 LEU A O 1
ATOM 855 N N . ASP A 1 111 ? -11.640 -22.162 32.415 1.00 85.19 111 ASP A N 1
ATOM 856 C CA . ASP A 1 111 ? -10.855 -23.395 32.534 1.00 85.19 111 ASP A CA 1
ATOM 857 C C . ASP A 1 111 ? -10.317 -23.599 33.961 1.00 85.19 111 ASP A C 1
ATOM 859 O O . ASP A 1 111 ? -10.194 -24.733 34.426 1.00 85.19 111 ASP A O 1
ATOM 863 N N . PHE A 1 112 ? -9.996 -22.505 34.664 1.00 82.06 112 PHE A N 1
ATOM 864 C CA . PHE A 1 112 ? -9.457 -22.538 36.031 1.00 82.06 112 PHE A CA 1
ATOM 865 C C . PHE A 1 112 ? -10.508 -22.338 37.124 1.00 82.06 112 PHE A C 1
ATOM 867 O O . PHE A 1 112 ? -10.247 -22.665 38.285 1.00 82.06 112 PHE A O 1
ATOM 874 N N . ALA A 1 113 ? -11.679 -21.803 36.786 1.00 79.75 113 ALA A N 1
ATOM 875 C CA . ALA A 1 113 ? -12.796 -21.731 37.705 1.00 79.75 113 ALA A CA 1
ATOM 876 C C . ALA A 1 113 ? -13.320 -23.155 37.921 1.00 79.75 113 ALA A C 1
ATOM 878 O O . ALA A 1 113 ? -13.946 -23.751 37.045 1.00 79.75 113 ALA A O 1
ATOM 879 N N . GLY A 1 114 ? -12.982 -23.729 39.079 1.00 63.41 114 GLY A N 1
ATOM 880 C CA . GLY A 1 114 ? -13.447 -25.052 39.488 1.00 63.41 114 GLY A CA 1
ATOM 881 C C . GLY A 1 114 ? -14.969 -25.165 39.383 1.00 63.41 114 GLY A C 1
ATOM 882 O O . GLY A 1 114 ? -15.666 -24.158 39.446 1.00 63.41 114 GLY A O 1
ATOM 883 N N . GLY A 1 115 ? -15.466 -26.393 39.198 1.00 62.62 115 GLY A N 1
ATOM 884 C CA . GLY A 1 115 ? -16.858 -26.723 38.850 1.00 62.62 115 GLY A CA 1
ATOM 885 C C . GLY A 1 115 ? -17.931 -26.414 39.901 1.00 62.62 115 GLY A C 1
ATOM 886 O O . GLY A 1 115 ? -18.865 -27.196 40.052 1.00 62.62 115 GLY A O 1
ATOM 887 N N . GLU A 1 116 ? -17.803 -25.314 40.635 1.00 67.06 116 GLU A N 1
ATOM 888 C CA . GLU A 1 116 ? -18.893 -24.741 41.411 1.00 67.06 116 GLU A CA 1
ATOM 889 C C . GLU A 1 116 ? -19.950 -24.176 40.453 1.00 67.06 116 GLU A C 1
ATOM 891 O O . GLU A 1 116 ? -19.632 -23.499 39.472 1.00 67.06 116 GLU A O 1
ATOM 896 N N . GLU A 1 117 ? -21.219 -24.483 40.725 1.00 65.31 117 GLU A N 1
ATOM 897 C CA . GLU A 1 117 ? -22.362 -23.929 39.999 1.00 65.31 117 GLU A CA 1
ATOM 898 C C . GLU A 1 117 ? -22.481 -22.427 40.295 1.00 65.31 117 GLU A C 1
ATOM 900 O O . GLU A 1 117 ? -23.213 -21.994 41.187 1.00 65.31 117 GLU A O 1
ATOM 905 N N . ASP A 1 118 ? -21.739 -21.619 39.541 1.00 81.31 118 ASP A N 1
ATOM 906 C CA . ASP A 1 118 ? -21.862 -20.168 39.546 1.00 81.31 118 ASP A CA 1
ATOM 907 C C . ASP A 1 118 ? -22.569 -19.699 38.271 1.00 81.31 118 ASP A C 1
ATOM 909 O O . ASP A 1 118 ? -22.040 -19.762 37.158 1.00 81.31 118 ASP A O 1
ATOM 913 N N . ARG A 1 119 ? -23.766 -19.135 38.457 1.00 82.62 119 ARG A N 1
ATOM 914 C CA . ARG A 1 119 ? -24.570 -18.506 37.398 1.00 82.62 119 ARG A CA 1
ATOM 915 C C . ARG A 1 119 ? -23.787 -17.487 36.559 1.00 82.62 119 ARG A C 1
ATOM 917 O O . ARG A 1 119 ? -24.122 -17.277 35.396 1.00 82.62 119 ARG A O 1
ATOM 924 N N . PHE A 1 120 ? -22.783 -16.823 37.136 1.00 83.12 120 PHE A N 1
ATOM 925 C CA . PHE A 1 120 ? -21.949 -15.855 36.428 1.00 83.12 120 PHE A CA 1
ATOM 926 C C . PHE A 1 120 ? -20.917 -16.539 35.531 1.00 83.12 120 PHE A C 1
ATOM 928 O O . PHE A 1 120 ? -20.651 -16.039 34.439 1.00 83.12 120 PHE A O 1
ATOM 935 N N . LEU A 1 121 ? -20.378 -17.689 35.945 1.00 86.81 121 LEU A N 1
ATOM 936 C CA . LEU A 1 121 ? -19.492 -18.502 35.111 1.00 86.81 121 LEU A CA 1
ATOM 937 C C . LEU A 1 121 ? -20.262 -19.145 33.957 1.00 86.81 121 LEU A C 1
ATOM 939 O O . LEU A 1 121 ? -19.765 -19.167 32.833 1.00 86.81 121 LEU A O 1
ATOM 943 N N . ASP A 1 122 ? -21.494 -19.591 34.198 1.00 86.25 122 ASP A N 1
ATOM 944 C CA . ASP A 1 122 ? -22.361 -20.111 33.139 1.00 86.25 122 ASP A CA 1
ATOM 945 C C . ASP A 1 122 ? -22.695 -19.044 32.091 1.00 86.25 122 ASP A C 1
ATOM 947 O O . ASP A 1 122 ? -22.622 -19.304 30.887 1.00 86.25 122 ASP A O 1
ATOM 951 N N . GLU A 1 123 ? -23.017 -17.825 32.527 1.00 88.62 123 GLU A N 1
ATOM 952 C CA . GLU A 1 123 ? -23.282 -16.718 31.609 1.00 88.62 123 GLU A CA 1
ATOM 953 C C . GLU A 1 123 ? -22.010 -16.282 30.866 1.00 88.62 123 GLU A C 1
ATOM 955 O O . GLU A 1 123 ? -22.034 -16.093 29.649 1.00 88.62 123 GLU A O 1
ATOM 960 N N . LEU A 1 124 ? -20.865 -16.217 31.552 1.00 89.56 124 LEU A N 1
ATOM 961 C CA . LEU A 1 124 ? -19.576 -15.935 30.920 1.00 89.56 124 LEU A CA 1
ATOM 962 C C . LEU A 1 124 ? -19.214 -17.004 29.878 1.00 89.56 124 LEU A C 1
ATOM 964 O O . LEU A 1 124 ? -18.725 -16.668 28.796 1.00 89.56 124 LEU A O 1
ATOM 968 N N . ARG A 1 125 ? -19.508 -18.280 30.152 1.00 88.94 125 ARG A N 1
ATOM 969 C CA . ARG A 1 125 ? -19.333 -19.386 29.202 1.00 88.94 125 ARG A CA 1
ATOM 970 C C . ARG A 1 125 ? -20.210 -19.204 27.968 1.00 88.94 125 ARG A C 1
ATOM 972 O O . ARG A 1 125 ? -19.700 -19.315 26.854 1.00 88.94 125 ARG A O 1
ATOM 979 N N . ARG A 1 126 ? -21.491 -18.861 28.137 1.00 89.06 126 ARG A N 1
ATOM 980 C CA . ARG A 1 126 ? -22.409 -18.596 27.013 1.00 89.06 126 ARG A CA 1
ATOM 981 C C . ARG A 1 126 ? -21.925 -17.445 26.136 1.00 89.06 126 ARG A C 1
ATOM 983 O O . ARG A 1 126 ? -21.892 -17.590 24.917 1.00 89.06 126 ARG A O 1
ATOM 990 N N . LEU A 1 127 ? -21.505 -16.337 26.745 1.00 88.44 127 LEU A N 1
ATOM 991 C CA . LEU A 1 127 ? -20.986 -15.173 26.022 1.00 88.44 127 LEU A CA 1
ATOM 992 C C . LEU A 1 127 ? -19.710 -15.509 25.243 1.00 88.44 127 LEU A C 1
ATOM 994 O O . LEU A 1 127 ? -19.572 -15.133 24.082 1.00 88.44 127 LEU A O 1
ATOM 998 N N . THR A 1 128 ? -18.799 -16.260 25.858 1.00 89.00 128 THR A N 1
ATOM 999 C CA . THR A 1 128 ? -17.528 -16.660 25.242 1.00 89.00 128 THR A CA 1
ATOM 1000 C C . THR A 1 128 ? -17.751 -17.571 24.031 1.00 89.00 128 THR A C 1
ATOM 1002 O O . THR A 1 128 ? -17.147 -17.349 22.983 1.00 89.00 128 THR A O 1
ATOM 1005 N N . VAL A 1 129 ? -18.661 -18.548 24.138 1.00 88.88 129 VAL A N 1
ATOM 1006 C CA . VAL A 1 129 ? -19.044 -19.435 23.023 1.00 88.88 129 VAL A CA 1
ATOM 1007 C C . VAL A 1 129 ? -19.721 -18.655 21.894 1.00 88.88 129 VAL A C 1
ATOM 1009 O O . VAL A 1 129 ? -19.420 -18.881 20.727 1.00 88.88 129 VAL A O 1
ATOM 1012 N N . ALA A 1 130 ? -20.608 -17.712 22.221 1.00 88.94 130 ALA A N 1
ATOM 1013 C CA . ALA A 1 130 ? -21.324 -16.929 21.216 1.00 88.94 130 ALA A CA 1
ATOM 1014 C C . ALA A 1 130 ? -20.417 -15.944 20.455 1.00 88.94 130 ALA A C 1
ATOM 1016 O O . ALA A 1 130 ? -20.628 -15.703 19.267 1.00 88.94 130 ALA A O 1
ATOM 1017 N N . VAL A 1 131 ? -19.423 -15.355 21.129 1.00 87.81 131 VAL A N 1
ATOM 1018 C CA . VAL A 1 131 ? -18.575 -14.292 20.562 1.00 87.81 131 VAL A CA 1
ATOM 1019 C C . VAL A 1 131 ? -17.277 -14.832 19.954 1.00 87.81 131 VAL A C 1
ATOM 1021 O O . VAL A 1 131 ? -16.752 -14.210 19.033 1.00 87.81 131 VAL A O 1
ATOM 1024 N N . GLY A 1 132 ? -16.776 -15.988 20.402 1.00 85.38 132 GLY A N 1
ATOM 1025 C CA . GLY A 1 132 ? -15.508 -16.577 19.948 1.00 85.38 132 GLY A CA 1
ATOM 1026 C C . GLY A 1 132 ? -15.328 -16.664 18.421 1.00 85.38 132 GLY A C 1
ATOM 1027 O O . GLY A 1 132 ? -14.325 -16.152 17.911 1.00 85.38 132 GLY A O 1
ATOM 1028 N N . PRO A 1 133 ? -16.310 -17.190 17.665 1.00 86.88 133 PRO A N 1
ATOM 1029 C CA . PRO A 1 133 ? -16.218 -17.265 16.204 1.00 86.88 133 PRO A CA 1
ATOM 1030 C C . PRO A 1 133 ? -16.141 -15.890 15.524 1.00 86.88 133 PRO A C 1
ATOM 1032 O O . PRO A 1 133 ? -15.489 -15.720 14.496 1.00 86.88 133 PRO A O 1
ATOM 1035 N N . LEU A 1 134 ? -16.764 -14.863 16.116 1.00 83.06 134 LEU A N 1
ATOM 1036 C CA . LEU A 1 134 ? -16.778 -13.502 15.565 1.00 83.06 134 LEU A CA 1
ATOM 1037 C C . LEU A 1 134 ? -15.426 -12.792 15.708 1.00 83.06 134 LEU A C 1
ATOM 1039 O O . LEU A 1 134 ? -15.137 -11.857 14.959 1.00 83.06 134 LEU A O 1
ATOM 1043 N N . VAL A 1 135 ? -14.606 -13.224 16.668 1.00 84.38 135 VAL A N 1
ATOM 1044 C CA . VAL A 1 135 ? -13.273 -12.664 16.934 1.00 84.38 135 VAL A CA 1
ATOM 1045 C C . VAL A 1 135 ? -12.135 -13.563 16.440 1.00 84.38 135 VAL A C 1
ATOM 1047 O O . VAL A 1 135 ? -10.970 -13.204 16.599 1.00 84.38 135 VAL A O 1
ATOM 1050 N N . GLY A 1 136 ? -12.455 -14.692 15.795 1.00 73.38 136 GLY A N 1
ATOM 1051 C CA . GLY A 1 136 ? -11.476 -15.605 15.202 1.00 73.38 136 GLY A CA 1
ATOM 1052 C C . GLY A 1 136 ? -10.695 -16.439 16.221 1.00 73.38 136 GLY A C 1
ATOM 1053 O O . GLY A 1 136 ? -9.576 -16.853 15.930 1.00 73.38 136 GLY A O 1
ATOM 1054 N N . THR A 1 137 ? -11.255 -16.682 17.410 1.00 61.34 137 THR A N 1
ATOM 1055 C CA . THR A 1 137 ? -10.645 -17.547 18.438 1.00 61.34 137 THR A CA 1
ATOM 1056 C C . THR A 1 137 ? -11.073 -19.010 18.295 1.00 61.34 137 THR A C 1
ATOM 1058 O O . THR A 1 137 ? -11.137 -19.719 19.298 1.00 61.34 137 THR A O 1
ATOM 1061 N N . ASP A 1 138 ? -11.408 -19.462 17.083 1.00 54.78 138 ASP A N 1
ATOM 1062 C CA . ASP A 1 138 ? -11.814 -20.845 16.826 1.00 54.78 138 ASP A CA 1
ATOM 1063 C C . ASP A 1 138 ? -10.626 -21.790 17.042 1.00 54.78 138 ASP A C 1
ATOM 1065 O O . ASP A 1 138 ? -9.861 -22.132 16.141 1.00 54.78 138 ASP A O 1
ATOM 1069 N N . SER A 1 139 ? -10.493 -22.239 18.283 1.00 49.16 139 SER A N 1
ATOM 1070 C CA . SER A 1 139 ? -9.648 -23.343 18.724 1.00 49.16 139 SER A CA 1
ATOM 1071 C C . SER A 1 139 ? -10.219 -24.704 18.284 1.00 49.16 139 SER A C 1
ATOM 1073 O O . SER A 1 139 ? -10.189 -25.654 19.060 1.00 49.16 139 SER A O 1
ATOM 1075 N N . GLU A 1 140 ? -10.743 -24.832 17.061 1.00 43.47 140 GLU A N 1
ATOM 1076 C CA . GLU A 1 140 ? -11.292 -26.089 16.511 1.00 43.47 140 GLU A CA 1
ATOM 1077 C C . GLU A 1 140 ? -10.555 -26.552 15.237 1.00 43.47 140 GLU A C 1
ATOM 1079 O O . GLU A 1 140 ? -11.150 -27.097 14.313 1.00 43.47 140 GLU A O 1
ATOM 1084 N N . GLY A 1 141 ? -9.229 -26.364 15.182 1.00 34.94 141 GLY A N 1
ATOM 1085 C CA . GLY A 1 141 ? -8.417 -26.736 14.011 1.00 34.94 141 GLY A CA 1
ATOM 1086 C C . GLY A 1 141 ? -7.220 -27.671 14.234 1.00 34.94 141 GLY A C 1
ATOM 1087 O O . GLY A 1 141 ? -6.591 -28.050 13.255 1.00 34.94 141 GLY A O 1
ATOM 1088 N N . VAL A 1 142 ? -6.858 -28.053 15.470 1.00 38.47 142 VAL A N 1
ATOM 1089 C CA . VAL A 1 142 ? -5.566 -28.749 15.738 1.00 38.47 142 VAL A CA 1
ATOM 1090 C C . VAL A 1 142 ? -5.722 -30.174 16.308 1.00 38.47 142 VAL A C 1
ATOM 1092 O O . VAL A 1 142 ? -4.753 -30.782 16.745 1.00 38.47 142 VAL A O 1
ATOM 1095 N N . ARG A 1 143 ? -6.921 -30.776 16.295 1.00 35.91 143 ARG A N 1
ATOM 1096 C CA . ARG A 1 143 ? -7.127 -32.149 16.824 1.00 35.91 143 ARG A CA 1
ATOM 1097 C C . ARG A 1 143 ? -7.572 -33.212 15.817 1.00 35.91 143 ARG A C 1
ATOM 1099 O O . ARG A 1 143 ? -7.872 -34.324 16.234 1.00 35.91 143 ARG A O 1
ATOM 1106 N N . ALA A 1 144 ? -7.549 -32.924 14.518 1.00 34.03 144 ALA A N 1
ATOM 1107 C CA . ALA A 1 144 ? -7.984 -33.871 13.488 1.00 34.03 144 ALA A CA 1
ATOM 1108 C C . ALA A 1 144 ? -6.869 -34.310 12.519 1.00 34.03 144 ALA A C 1
ATOM 1110 O O . ALA A 1 144 ? -7.149 -34.505 11.350 1.00 34.03 144 ALA A O 1
ATOM 1111 N N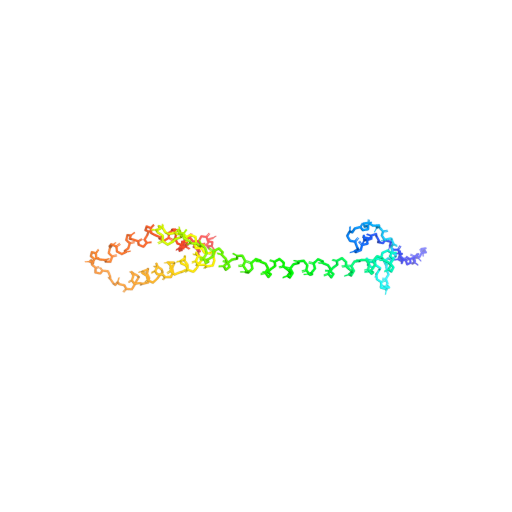 . GLU A 1 145 ? -5.625 -34.488 12.978 1.00 34.53 145 GLU A N 1
ATOM 1112 C CA . GLU A 1 145 ? -4.590 -35.229 12.225 1.00 34.53 145 GLU A CA 1
ATOM 1113 C C . GLU A 1 145 ? -3.638 -35.972 13.178 1.00 34.53 145 GLU A C 1
ATOM 1115 O O . GLU A 1 145 ? -2.440 -35.720 13.210 1.00 34.53 145 GLU A O 1
ATOM 1120 N N . VAL A 1 146 ? -4.170 -36.890 13.990 1.00 42.91 146 VAL A N 1
ATOM 1121 C CA . VAL A 1 146 ? -3.410 -38.067 14.452 1.00 42.91 146 VAL A CA 1
ATOM 1122 C C . VAL A 1 146 ? -4.391 -39.233 14.576 1.00 42.91 146 VAL A C 1
ATOM 1124 O O . VAL A 1 146 ? -5.029 -39.433 15.611 1.00 42.91 146 VAL A O 1
ATOM 1127 N N . SER A 1 147 ? -4.555 -39.988 13.497 1.00 38.28 147 SER A N 1
ATOM 1128 C CA . SER A 1 147 ? -5.044 -41.372 13.498 1.00 38.28 147 SER A CA 1
ATOM 1129 C C . SER A 1 147 ? -4.437 -42.092 12.308 1.00 38.28 147 SER A C 1
ATOM 1131 O O . SER A 1 147 ? -4.429 -41.484 11.216 1.00 38.28 147 SER A O 1
#

Organism: NCBI:txid256318

Radius of gyration: 32.2 Å; chains: 1; bounding box: 61×67×75 Å

Foldseek 3Di:
DDDDPDDPPPQDWDWDFAQQPVPRDIDIDGPDPDDDDNHPDPVSVVVSVVVVVVVVVVVVVVVVVVVVVVVVCVVVVPPCPPPPHDDDPVRVVVVLVVLLVVLVVLVVCLVPPPPDPDPVSVVSVVVSVVCCVVSVVPPPDDPPPDD